Protein AF-A0A1Y5EXZ7-F1 (afdb_monomer_lite)

Foldseek 3Di:
DPCVVVVVVVVVVVVVVVVCVLVVLLVVLVDQLVVVLVVVVVVVVVVCVVVCVVVVVPVVVVVCVVPPVNVVVVVVVSVVVSVVSSVVSVCSSVPVVPD

Structure (mmCIF, N/CA/C/O backbone):
data_AF-A0A1Y5EXZ7-F1
#
_entry.id   AF-A0A1Y5EXZ7-F1
#
loop_
_atom_site.group_PDB
_atom_site.id
_atom_site.type_symbol
_atom_site.label_atom_id
_atom_site.label_alt_id
_atom_site.label_comp_id
_atom_site.label_asym_id
_atom_site.label_entity_id
_atom_site.label_seq_id
_atom_site.pdbx_PDB_ins_code
_atom_site.Cartn_x
_atom_site.Cartn_y
_atom_site.Cartn_z
_atom_site.occupancy
_atom_site.B_iso_or_equiv
_atom_site.auth_seq_id
_atom_site.auth_comp_id
_atom_site.auth_asym_id
_atom_site.auth_atom_id
_atom_site.pdbx_PDB_model_num
ATOM 1 N N . MET A 1 1 ? 1.804 -27.293 18.783 1.00 46.00 1 MET A N 1
ATOM 2 C CA . MET A 1 1 ? 3.022 -27.191 17.944 1.00 46.00 1 MET A CA 1
ATOM 3 C C . MET A 1 1 ? 2.739 -27.617 16.487 1.00 46.00 1 MET A C 1
ATOM 5 O O . MET A 1 1 ? 3.349 -28.559 16.010 1.00 46.00 1 MET A O 1
ATOM 9 N N . GLN A 1 2 ? 1.815 -26.964 15.756 1.00 52.41 2 GLN A N 1
ATOM 10 C CA . GLN A 1 2 ? 1.454 -27.360 14.367 1.00 52.41 2 GLN A CA 1
ATOM 11 C C . GLN A 1 2 ? 1.311 -26.181 13.375 1.00 52.41 2 GLN A C 1
ATOM 13 O O . GLN A 1 2 ? 0.652 -26.295 12.344 1.00 52.41 2 GLN A O 1
ATOM 18 N N . THR A 1 3 ? 1.941 -25.036 13.648 1.00 58.62 3 THR A N 1
ATOM 19 C CA . THR A 1 3 ? 1.821 -23.839 12.785 1.00 58.62 3 THR A CA 1
ATOM 20 C C . THR A 1 3 ? 2.984 -23.688 11.792 1.00 58.62 3 THR A C 1
ATOM 22 O O . THR A 1 3 ? 2.865 -22.944 10.822 1.00 58.62 3 THR A O 1
ATOM 25 N N . HIS A 1 4 ? 4.090 -24.423 11.966 1.00 61.62 4 HIS A N 1
ATOM 26 C CA . HIS A 1 4 ? 5.306 -24.233 11.159 1.00 61.62 4 HIS A CA 1
ATOM 27 C C . HIS A 1 4 ? 5.126 -24.601 9.680 1.00 61.62 4 HIS A C 1
ATOM 29 O O . HIS A 1 4 ? 5.501 -23.819 8.813 1.00 61.62 4 HIS A O 1
ATOM 35 N N . THR A 1 5 ? 4.489 -25.735 9.371 1.00 70.44 5 THR A N 1
ATOM 36 C CA . THR A 1 5 ? 4.317 -26.188 7.978 1.00 70.44 5 THR A CA 1
ATOM 37 C C . THR A 1 5 ? 3.351 -25.298 7.195 1.00 70.44 5 THR A C 1
ATOM 39 O O . THR A 1 5 ? 3.583 -25.010 6.025 1.00 70.44 5 THR A O 1
ATOM 42 N N . LYS A 1 6 ? 2.292 -24.796 7.848 1.00 78.19 6 LYS A N 1
ATOM 43 C CA . LYS A 1 6 ? 1.358 -23.834 7.239 1.00 78.19 6 LYS A CA 1
ATOM 44 C C . LYS A 1 6 ? 2.031 -22.482 6.992 1.00 78.19 6 LYS A C 1
ATOM 46 O O . LYS A 1 6 ? 1.848 -21.908 5.926 1.00 78.19 6 LYS A O 1
ATOM 51 N N . GLY A 1 7 ? 2.846 -22.010 7.940 1.00 82.94 7 GLY A N 1
ATOM 52 C CA . GLY A 1 7 ? 3.650 -20.797 7.766 1.00 82.94 7 GLY A CA 1
ATOM 53 C C . GLY A 1 7 ? 4.647 -20.915 6.611 1.00 82.94 7 GLY A C 1
ATOM 54 O O . GLY A 1 7 ? 4.762 -19.990 5.812 1.00 82.94 7 GLY A O 1
ATOM 55 N N . LEU A 1 8 ? 5.299 -22.075 6.470 1.00 87.88 8 LEU A N 1
ATOM 56 C CA . LEU A 1 8 ? 6.224 -22.350 5.369 1.00 87.88 8 LEU A CA 1
ATOM 57 C C . LEU A 1 8 ? 5.519 -22.346 4.004 1.00 87.88 8 LEU A C 1
ATOM 59 O O . LEU A 1 8 ? 6.006 -21.715 3.071 1.00 87.88 8 LEU A O 1
ATOM 63 N N . LEU A 1 9 ? 4.356 -22.996 3.891 1.00 89.06 9 LEU A N 1
ATOM 64 C CA . LEU A 1 9 ? 3.566 -22.996 2.653 1.00 89.06 9 LEU A CA 1
ATOM 65 C C . LEU A 1 9 ? 3.101 -21.586 2.264 1.00 89.06 9 LEU A C 1
ATOM 67 O O . LEU A 1 9 ? 3.209 -21.202 1.100 1.00 89.06 9 LEU A O 1
ATOM 71 N N . LEU A 1 10 ? 2.637 -20.793 3.236 1.00 88.50 10 LEU A N 1
ATOM 72 C CA . LEU A 1 10 ? 2.262 -19.397 3.007 1.00 88.50 10 LEU A CA 1
ATOM 73 C C . LEU A 1 10 ? 3.460 -18.566 2.537 1.00 88.50 10 LEU A C 1
ATOM 75 O O . LEU A 1 10 ? 3.333 -17.837 1.558 1.00 88.50 10 LEU A O 1
ATOM 79 N N . ALA A 1 11 ? 4.627 -18.722 3.165 1.00 86.94 11 ALA A N 1
ATOM 80 C CA . ALA A 1 11 ? 5.844 -18.033 2.748 1.00 86.94 11 ALA A CA 1
ATOM 81 C C . ALA A 1 11 ? 6.233 -18.394 1.307 1.00 86.94 11 ALA A C 1
ATOM 83 O O . ALA A 1 11 ? 6.405 -17.495 0.489 1.00 86.94 11 ALA A O 1
ATOM 84 N N . ILE A 1 12 ? 6.300 -19.689 0.971 1.00 91.69 12 ILE A N 1
ATOM 85 C CA . ILE A 1 12 ? 6.631 -20.147 -0.387 1.00 91.69 12 ILE A CA 1
ATOM 86 C C . ILE A 1 12 ? 5.651 -19.551 -1.397 1.00 91.69 12 ILE A C 1
ATOM 88 O O . ILE A 1 12 ? 6.082 -18.917 -2.351 1.00 91.69 12 ILE A O 1
ATOM 92 N N . SER A 1 13 ? 4.341 -19.673 -1.159 1.00 90.31 13 SER A N 1
ATOM 93 C CA . SER A 1 13 ? 3.334 -19.120 -2.072 1.00 90.31 13 SER A CA 1
ATOM 94 C C . SER A 1 13 ? 3.454 -17.601 -2.240 1.00 90.31 13 SER A C 1
ATOM 96 O O . SER A 1 13 ? 3.404 -17.109 -3.366 1.00 90.31 13 SER A O 1
ATOM 98 N N . ALA A 1 14 ? 3.692 -16.855 -1.157 1.00 88.56 14 ALA A N 1
ATOM 99 C CA . ALA A 1 14 ? 3.891 -15.412 -1.210 1.00 88.56 14 ALA A CA 1
ATOM 100 C C . ALA A 1 14 ? 5.137 -15.035 -2.025 1.00 88.56 14 ALA A C 1
ATOM 102 O O . ALA A 1 14 ? 5.048 -14.157 -2.883 1.00 88.56 14 ALA A O 1
ATOM 103 N N . TYR A 1 15 ? 6.268 -15.716 -1.807 1.00 87.94 15 TYR A N 1
ATOM 104 C CA . TYR A 1 15 ? 7.501 -15.488 -2.565 1.00 87.94 15 TYR A CA 1
ATOM 105 C C . TYR A 1 15 ? 7.366 -15.893 -4.032 1.00 87.94 15 TYR A C 1
ATOM 107 O O . TYR A 1 15 ? 7.879 -15.191 -4.896 1.00 87.94 15 TYR A O 1
ATOM 115 N N . THR A 1 16 ? 6.643 -16.972 -4.336 1.00 91.25 16 THR A N 1
ATOM 116 C CA . THR A 1 16 ? 6.342 -17.372 -5.714 1.00 91.25 16 THR A CA 1
ATOM 117 C C . THR A 1 16 ? 5.511 -16.303 -6.417 1.00 91.25 16 THR A C 1
ATOM 119 O O . THR A 1 16 ? 5.899 -15.848 -7.489 1.00 91.25 16 THR A O 1
ATOM 122 N N . ILE A 1 17 ? 4.414 -15.844 -5.803 1.00 88.06 17 ILE A N 1
ATOM 123 C CA . ILE A 1 17 ? 3.570 -14.777 -6.360 1.00 88.06 17 ILE A CA 1
ATOM 124 C C . ILE A 1 17 ? 4.411 -13.518 -6.597 1.00 88.06 17 ILE A C 1
ATOM 126 O O . ILE A 1 17 ? 4.398 -12.978 -7.699 1.00 88.06 17 ILE A O 1
ATOM 130 N N . TRP A 1 18 ? 5.194 -13.087 -5.605 1.00 86.62 18 TRP A N 1
ATOM 131 C CA . TRP A 1 18 ? 6.077 -11.928 -5.745 1.00 86.62 18 TRP A CA 1
ATOM 132 C C . TRP A 1 18 ? 7.174 -12.114 -6.801 1.00 86.62 18 TRP A C 1
ATOM 134 O O . TRP A 1 18 ? 7.525 -11.153 -7.477 1.00 86.62 18 TRP A O 1
ATOM 144 N N . GLY A 1 19 ? 7.687 -13.329 -6.994 1.00 83.69 19 GLY A N 1
ATOM 145 C CA . GLY A 1 19 ? 8.670 -13.644 -8.031 1.00 83.69 19 GLY A CA 1
ATOM 146 C C . GLY A 1 19 ? 8.121 -13.539 -9.457 1.00 83.69 19 GLY A C 1
ATOM 147 O O . GLY A 1 19 ? 8.881 -13.251 -10.376 1.00 83.69 19 GLY A O 1
ATOM 148 N N . PHE A 1 20 ? 6.808 -13.703 -9.652 1.00 84.94 20 PHE A N 1
ATOM 149 C CA . PHE A 1 20 ? 6.148 -13.531 -10.954 1.00 84.94 20 PHE A CA 1
ATOM 150 C C . PHE A 1 20 ? 5.775 -12.076 -11.279 1.00 84.94 20 PHE A C 1
ATOM 152 O O . PHE A 1 20 ? 5.540 -11.747 -12.442 1.00 84.94 20 PHE A O 1
ATOM 159 N N . PHE A 1 21 ? 5.744 -11.181 -10.289 1.00 80.31 21 PHE A N 1
ATOM 160 C CA . PHE A 1 21 ? 5.416 -9.765 -10.501 1.00 80.31 21 PHE A CA 1
ATOM 161 C C . PHE A 1 21 ? 6.322 -9.032 -11.509 1.00 80.31 21 PHE A C 1
ATOM 163 O O . PHE A 1 21 ? 5.771 -8.309 -12.338 1.00 80.31 21 PHE A O 1
ATOM 170 N N . PRO A 1 22 ? 7.664 -9.193 -11.507 1.00 77.00 22 PRO A N 1
ATOM 171 C CA . PRO A 1 22 ? 8.513 -8.558 -12.512 1.00 77.00 22 PRO A CA 1
ATOM 172 C C . PRO A 1 22 ? 8.145 -9.002 -13.932 1.00 77.00 22 PRO A C 1
ATOM 174 O O . PRO A 1 22 ? 8.107 -8.177 -14.838 1.00 77.00 22 PRO A O 1
ATOM 177 N N . LEU A 1 23 ? 7.810 -10.283 -14.120 1.00 79.81 23 LEU A N 1
ATOM 178 C CA . LEU A 1 23 ? 7.392 -10.821 -15.417 1.00 79.81 23 LEU A CA 1
ATOM 179 C C . LEU A 1 23 ? 6.069 -10.189 -15.877 1.00 79.81 23 LEU A C 1
ATOM 181 O O . LEU A 1 23 ? 5.938 -9.790 -17.031 1.00 79.81 23 LEU A O 1
ATOM 185 N N . TYR A 1 24 ? 5.118 -10.022 -14.954 1.00 80.50 24 TYR A N 1
ATOM 186 C CA . TYR A 1 24 ? 3.875 -9.296 -15.215 1.00 80.50 24 TYR A CA 1
ATOM 187 C C . TYR A 1 24 ? 4.131 -7.833 -15.610 1.00 80.50 24 TYR A C 1
ATOM 189 O O . TYR A 1 24 ? 3.575 -7.362 -16.594 1.00 80.50 24 TYR A O 1
ATOM 197 N N . PHE A 1 25 ? 4.998 -7.104 -14.899 1.00 74.81 25 PHE A N 1
ATOM 198 C CA . PHE A 1 25 ? 5.292 -5.710 -15.259 1.00 74.81 25 PHE A CA 1
ATOM 199 C C . PHE A 1 25 ? 6.102 -5.567 -16.544 1.00 74.81 25 PHE A C 1
ATOM 201 O O . PHE A 1 25 ? 5.917 -4.580 -17.248 1.00 74.81 25 PHE A O 1
ATOM 208 N N . ASN A 1 26 ? 6.939 -6.548 -16.887 1.00 72.56 26 ASN A N 1
ATOM 209 C CA . ASN A 1 26 ? 7.604 -6.590 -18.186 1.00 72.56 26 ASN A CA 1
ATOM 210 C C . ASN A 1 26 ? 6.581 -6.728 -19.331 1.00 72.56 26 ASN A C 1
ATOM 212 O O . ASN A 1 26 ? 6.701 -6.048 -20.343 1.00 72.56 26 ASN A O 1
ATOM 216 N N . LEU A 1 27 ? 5.508 -7.505 -19.140 1.00 77.12 27 LEU A N 1
ATOM 217 C CA . LEU A 1 27 ? 4.390 -7.567 -20.095 1.00 77.12 27 LEU A CA 1
ATOM 218 C C . LEU A 1 27 ? 3.600 -6.247 -20.176 1.00 77.12 27 LEU A C 1
ATOM 220 O O . LEU A 1 27 ? 3.017 -5.941 -21.213 1.00 77.12 27 LEU A O 1
ATOM 224 N N . LEU A 1 28 ? 3.586 -5.454 -19.100 1.00 73.12 28 LEU A N 1
ATOM 225 C CA . LEU A 1 28 ? 2.918 -4.150 -19.024 1.00 73.12 28 LEU A CA 1
ATOM 226 C C . LEU A 1 28 ? 3.842 -2.966 -19.360 1.00 73.12 28 LEU A C 1
ATOM 228 O O . LEU A 1 28 ? 3.482 -1.830 -19.063 1.00 73.12 28 LEU A O 1
ATOM 232 N N . VAL A 1 29 ? 5.000 -3.184 -19.997 1.00 69.75 29 VAL A N 1
ATOM 233 C CA . VAL A 1 29 ? 5.988 -2.113 -20.250 1.00 69.75 29 VAL A CA 1
ATOM 234 C C . VAL A 1 29 ? 5.423 -0.922 -21.036 1.00 69.75 29 VAL A C 1
ATOM 236 O O . VAL A 1 29 ? 5.931 0.190 -20.926 1.00 69.75 29 VAL A O 1
ATOM 239 N N . SER A 1 30 ? 4.363 -1.142 -21.821 1.00 70.38 30 SER A N 1
ATOM 240 C CA . SER A 1 30 ? 3.675 -0.096 -22.585 1.00 70.38 30 SER A CA 1
ATOM 241 C C . SER A 1 30 ? 2.825 0.849 -21.725 1.00 70.38 30 SER A C 1
ATOM 243 O O . SER A 1 30 ? 2.423 1.900 -22.216 1.00 70.38 30 SER A O 1
ATOM 245 N N . VAL A 1 31 ? 2.532 0.492 -20.471 1.00 78.56 31 VAL A N 1
ATOM 246 C CA . VAL A 1 31 ? 1.731 1.293 -19.532 1.00 78.56 31 VAL A CA 1
ATOM 247 C C . VAL A 1 31 ? 2.661 2.112 -18.642 1.00 78.56 31 VAL A C 1
ATOM 249 O O . VAL A 1 31 ? 3.672 1.609 -18.147 1.00 78.56 31 VAL A O 1
ATOM 252 N N . LEU A 1 32 ? 2.319 3.378 -18.389 1.00 79.44 32 LEU A N 1
ATOM 253 C CA . LEU A 1 32 ? 3.140 4.233 -17.535 1.00 79.44 32 LEU A CA 1
ATOM 254 C C . LEU A 1 32 ? 3.184 3.657 -16.104 1.00 79.44 32 LEU A C 1
ATOM 256 O O . LEU A 1 32 ? 2.130 3.386 -15.520 1.00 79.44 32 LEU A O 1
ATOM 260 N N . PRO A 1 33 ? 4.368 3.543 -15.466 1.00 77.94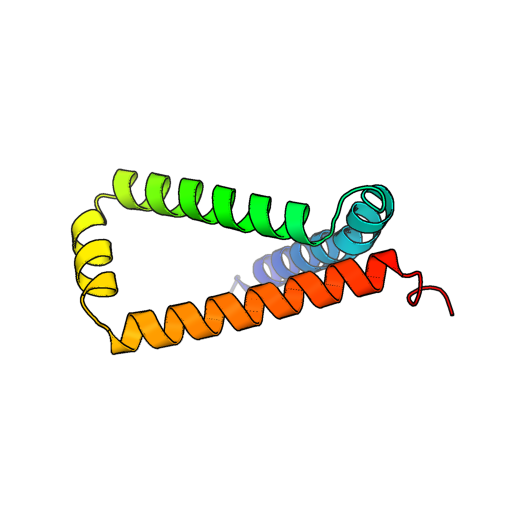 33 PRO A N 1
ATOM 261 C CA . PRO A 1 33 ? 4.486 3.051 -14.088 1.00 77.94 33 PRO A CA 1
ATOM 262 C C . PRO A 1 33 ? 3.582 3.800 -13.098 1.00 77.94 33 PRO A C 1
ATOM 264 O O . PRO A 1 33 ? 3.033 3.212 -12.165 1.00 77.94 33 PRO A O 1
ATOM 267 N N . LEU A 1 34 ? 3.383 5.100 -13.337 1.00 79.75 34 LEU A N 1
ATOM 268 C CA . LEU A 1 34 ? 2.506 5.951 -12.542 1.00 79.75 34 LEU A CA 1
ATOM 269 C C . LEU A 1 34 ? 1.034 5.520 -12.619 1.00 79.75 34 LEU A C 1
ATOM 271 O O . LEU A 1 34 ? 0.341 5.558 -11.603 1.00 79.75 34 LEU 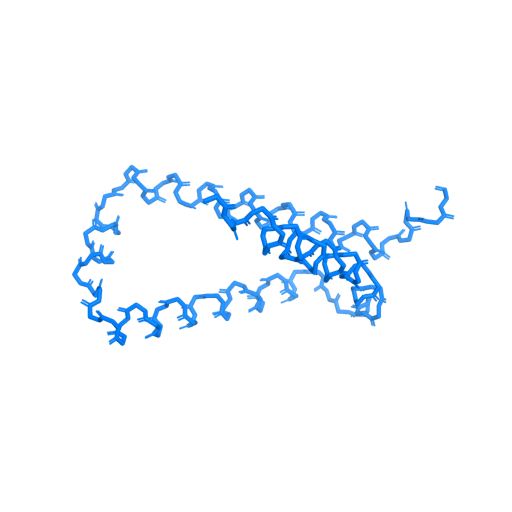A O 1
ATOM 275 N N . GLU A 1 35 ? 0.549 5.091 -13.786 1.00 84.25 35 GLU A N 1
ATOM 276 C CA . GLU A 1 35 ? -0.835 4.636 -13.964 1.00 84.25 35 GLU A CA 1
ATOM 277 C C . GLU A 1 35 ? -1.086 3.348 -13.178 1.00 84.25 35 GLU A C 1
ATOM 279 O O . GLU A 1 35 ? -2.091 3.232 -12.473 1.00 84.25 35 GLU A O 1
ATOM 284 N N . VAL A 1 36 ? -0.127 2.417 -13.209 1.00 84.50 36 VAL A N 1
ATOM 285 C CA . VAL A 1 36 ? -0.189 1.155 -12.459 1.00 84.50 36 VAL A CA 1
ATOM 286 C C . VAL A 1 36 ? -0.260 1.410 -10.951 1.00 84.50 36 VAL A C 1
ATOM 288 O O . VAL A 1 36 ? -1.106 0.838 -10.256 1.00 84.50 36 VAL A O 1
ATOM 291 N N . VAL A 1 37 ? 0.608 2.283 -10.428 1.00 85.62 37 VAL A N 1
ATOM 292 C CA . VAL A 1 37 ? 0.600 2.649 -9.003 1.00 85.62 37 VAL A CA 1
ATOM 293 C C . VAL A 1 37 ? -0.690 3.391 -8.641 1.00 85.62 37 VAL A C 1
ATOM 295 O O . VAL A 1 37 ? -1.298 3.082 -7.618 1.00 85.62 37 VAL A O 1
ATOM 298 N N . SER A 1 38 ? -1.167 4.302 -9.492 1.00 87.94 38 SER A N 1
ATOM 299 C CA . SER A 1 38 ? -2.407 5.053 -9.251 1.00 87.94 38 SER A CA 1
ATOM 300 C C . SER A 1 38 ? -3.621 4.129 -9.145 1.00 87.94 38 SER A C 1
ATOM 302 O O . SER A 1 38 ? -4.391 4.232 -8.190 1.00 87.94 38 SER A O 1
ATOM 304 N N . 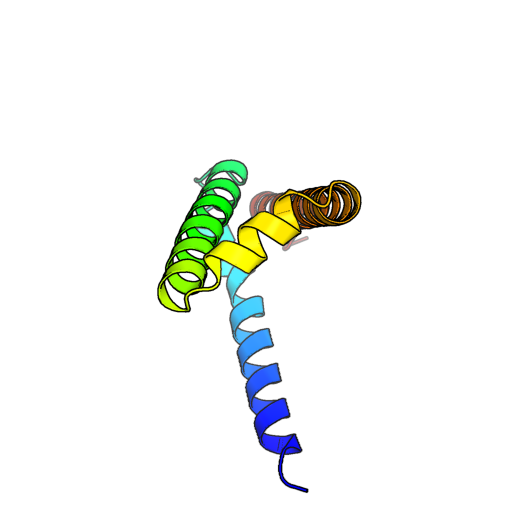GLN A 1 39 ? -3.760 3.165 -10.060 1.00 88.06 39 GLN A N 1
ATOM 305 C CA . GLN A 1 39 ? -4.832 2.168 -9.996 1.00 88.06 39 GLN A CA 1
ATOM 306 C C . GLN A 1 39 ? -4.746 1.319 -8.722 1.00 88.06 39 GLN A C 1
ATOM 308 O O . GLN A 1 39 ? -5.769 1.084 -8.078 1.00 88.06 39 GLN A O 1
ATOM 313 N N . ARG A 1 40 ? -3.538 0.904 -8.307 1.00 86.56 40 ARG A N 1
ATOM 314 C CA . ARG A 1 40 ? -3.336 0.184 -7.036 1.00 86.56 40 ARG A CA 1
ATOM 315 C C . ARG A 1 40 ? -3.801 0.996 -5.837 1.00 86.56 40 ARG A C 1
ATOM 317 O O . ARG A 1 40 ? -4.462 0.439 -4.962 1.00 86.56 40 ARG A O 1
ATOM 324 N N . VAL A 1 41 ? -3.475 2.287 -5.788 1.00 88.69 41 VAL A N 1
ATOM 325 C CA . VAL A 1 41 ? -3.890 3.179 -4.697 1.00 88.69 41 VAL A CA 1
ATOM 326 C C . VAL A 1 41 ? -5.411 3.334 -4.679 1.00 88.69 41 VAL A C 1
ATOM 328 O O . VAL A 1 41 ? -6.016 3.170 -3.620 1.00 88.69 41 VAL A O 1
ATOM 331 N N . ILE A 1 42 ? -6.041 3.565 -5.836 1.00 92.69 42 ILE A N 1
ATOM 332 C CA . ILE A 1 42 ? -7.501 3.710 -5.948 1.00 92.69 42 ILE A CA 1
ATOM 333 C C . ILE A 1 42 ? -8.208 2.434 -5.483 1.00 92.69 42 ILE A C 1
ATOM 335 O O . ILE A 1 42 ? -9.077 2.499 -4.615 1.00 92.69 42 ILE A O 1
ATOM 339 N N . TRP A 1 43 ? -7.811 1.264 -5.990 1.00 92.56 43 TRP A N 1
ATOM 340 C CA . TRP A 1 43 ? -8.424 -0.005 -5.587 1.00 92.56 43 TRP A CA 1
ATOM 341 C C . TRP A 1 43 ? -8.163 -0.349 -4.122 1.00 92.56 43 TRP A C 1
ATOM 343 O O . TRP A 1 43 ? -9.069 -0.827 -3.442 1.00 92.56 43 TRP A O 1
ATOM 353 N N . SER A 1 44 ? -6.969 -0.056 -3.599 1.00 89.00 44 SER A N 1
ATOM 354 C CA . SER A 1 44 ? -6.676 -0.242 -2.172 1.00 89.00 44 SER A CA 1
ATOM 355 C C . SER A 1 44 ? -7.578 0.632 -1.305 1.00 89.00 44 SER A C 1
ATOM 357 O O . SER A 1 44 ? -8.101 0.153 -0.299 1.00 89.00 44 SER A O 1
ATOM 359 N N . LEU A 1 45 ? -7.813 1.885 -1.707 1.00 90.12 45 LEU A N 1
ATOM 360 C CA . LEU A 1 45 ? -8.724 2.794 -1.019 1.00 90.12 45 LEU A CA 1
ATOM 361 C C . LEU A 1 45 ? -10.166 2.272 -1.064 1.00 90.12 45 LEU A C 1
ATOM 363 O O . LEU A 1 45 ? -10.797 2.162 -0.016 1.00 90.12 45 LEU A O 1
ATOM 367 N N . VAL A 1 46 ? -10.666 1.905 -2.249 1.00 93.12 46 VAL A N 1
ATOM 368 C CA . VAL A 1 46 ? -12.035 1.394 -2.437 1.00 93.12 46 VAL A CA 1
ATOM 369 C C . VAL A 1 46 ? -12.265 0.130 -1.611 1.00 93.12 46 VAL A C 1
ATOM 371 O O . VAL A 1 46 ? -13.232 0.068 -0.855 1.00 93.12 46 VAL A O 1
ATOM 374 N N . CYS A 1 47 ? -11.363 -0.851 -1.688 1.00 93.31 47 CYS A N 1
ATOM 375 C CA . CYS A 1 47 ? -11.479 -2.089 -0.919 1.00 93.31 47 CYS A CA 1
ATOM 376 C C . CYS A 1 47 ? -11.379 -1.837 0.589 1.00 93.31 47 CYS A C 1
ATOM 378 O O . CYS A 1 47 ? -12.202 -2.344 1.347 1.00 93.31 47 CYS A O 1
ATOM 380 N N . THR A 1 48 ? -10.412 -1.033 1.040 1.00 88.88 48 THR A N 1
ATOM 381 C CA . THR A 1 48 ? -10.215 -0.770 2.475 1.00 88.88 48 THR A CA 1
ATOM 382 C C . THR A 1 48 ? -11.395 -0.007 3.070 1.00 88.88 48 THR A C 1
ATOM 384 O O . THR A 1 48 ? -11.879 -0.370 4.141 1.00 88.88 48 THR A O 1
ATOM 387 N N . LEU A 1 49 ? -11.894 1.023 2.378 1.00 89.94 49 LEU A N 1
ATOM 388 C CA . LEU A 1 49 ? -13.084 1.755 2.806 1.00 89.94 49 LEU A CA 1
ATOM 389 C C . LEU A 1 49 ? -14.328 0.870 2.748 1.00 89.94 49 LEU A C 1
ATOM 391 O O . LEU A 1 49 ? -15.073 0.832 3.720 1.00 89.94 49 LEU A O 1
ATOM 395 N N . GLY A 1 50 ? -14.534 0.124 1.661 1.00 93.00 50 GLY A N 1
ATOM 396 C CA . GLY A 1 50 ? -15.679 -0.774 1.510 1.00 93.00 50 GLY A CA 1
ATOM 397 C C . GLY A 1 50 ? -15.746 -1.818 2.624 1.00 93.00 50 GLY A C 1
ATOM 398 O O . GLY A 1 50 ? -16.767 -1.938 3.299 1.00 93.00 50 GLY A O 1
ATOM 399 N N . ILE A 1 51 ? -14.634 -2.508 2.887 1.00 92.62 51 ILE A N 1
ATOM 400 C CA . ILE A 1 51 ? -14.530 -3.503 3.962 1.00 92.62 51 ILE A CA 1
ATOM 401 C C . ILE A 1 51 ? -14.656 -2.834 5.337 1.00 92.62 51 ILE A C 1
ATOM 403 O O . ILE A 1 51 ? -15.390 -3.318 6.196 1.00 92.62 51 ILE A O 1
ATOM 407 N N . GLY A 1 52 ? -13.981 -1.703 5.556 1.00 89.94 52 GLY A N 1
ATOM 408 C CA . GLY A 1 52 ? -14.032 -0.975 6.825 1.00 89.94 52 GLY A CA 1
ATOM 409 C C . GLY A 1 52 ? -15.440 -0.486 7.174 1.00 89.94 52 GLY A C 1
ATOM 410 O O . GLY A 1 52 ? -15.861 -0.590 8.326 1.00 89.94 52 GLY A O 1
ATOM 411 N N . LEU A 1 53 ? -16.192 0.001 6.186 1.00 90.50 53 LEU A N 1
ATOM 412 C CA . LEU A 1 53 ? -17.587 0.402 6.352 1.00 90.50 53 LEU A CA 1
ATOM 413 C C . LEU A 1 53 ? -18.500 -0.808 6.568 1.00 90.50 53 LEU A C 1
ATOM 415 O O . LEU A 1 53 ? -19.318 -0.772 7.485 1.00 90.50 53 LEU A O 1
ATOM 419 N N . ALA A 1 54 ? -18.320 -1.891 5.803 1.00 92.44 54 ALA A N 1
ATOM 420 C CA . ALA A 1 54 ? -19.080 -3.132 5.976 1.00 92.44 54 ALA A CA 1
ATOM 421 C C . ALA A 1 54 ? -18.892 -3.746 7.375 1.00 92.44 54 ALA A C 1
ATOM 423 O O . ALA A 1 54 ? -19.831 -4.284 7.952 1.00 92.44 54 ALA A O 1
ATOM 424 N N . LEU A 1 55 ? -17.696 -3.612 7.955 1.00 92.94 55 LEU A N 1
ATOM 425 C CA . LEU A 1 55 ? -17.383 -4.044 9.319 1.00 92.94 55 LEU A CA 1
ATOM 426 C C . LEU A 1 55 ? -17.795 -3.020 10.399 1.00 92.94 55 LEU A C 1
ATOM 428 O O . LEU A 1 55 ? -17.492 -3.223 11.573 1.00 92.94 55 LEU A O 1
ATOM 432 N N . GLY A 1 56 ? -18.411 -1.887 10.046 1.00 88.44 56 GLY A N 1
ATOM 433 C CA . GLY A 1 56 ? -18.851 -0.863 11.004 1.00 88.44 56 GLY A CA 1
ATOM 434 C C . GLY A 1 56 ? -17.727 -0.018 11.624 1.00 88.44 56 GLY A C 1
ATOM 435 O O . GLY A 1 56 ? -17.920 0.630 12.650 1.00 88.44 56 GLY A O 1
ATOM 436 N N . HIS A 1 57 ? -16.536 0.019 11.021 1.00 88.69 57 HIS A N 1
ATOM 437 C CA . HIS A 1 57 ? -15.356 0.711 11.563 1.00 88.69 57 HIS A CA 1
ATOM 438 C C . HIS A 1 57 ? -15.307 2.217 11.235 1.00 88.69 57 HIS A C 1
ATOM 440 O O . HIS A 1 57 ? -14.276 2.865 11.430 1.00 88.69 57 HIS A O 1
ATOM 446 N N . ALA A 1 58 ? -16.419 2.809 10.785 1.00 84.19 58 ALA A N 1
ATOM 447 C CA . ALA A 1 58 ? -16.506 4.222 10.402 1.00 84.19 58 ALA A CA 1
ATOM 448 C C . ALA A 1 58 ? -16.065 5.181 11.528 1.00 84.19 58 ALA A C 1
ATOM 450 O O . ALA A 1 58 ? -15.365 6.163 11.275 1.00 84.19 58 ALA A O 1
ATOM 451 N N . GLY A 1 59 ? -16.410 4.868 12.784 1.00 82.19 59 GLY A N 1
ATOM 452 C CA . GLY A 1 59 ? -15.989 5.651 13.950 1.00 82.19 59 GLY A CA 1
ATOM 453 C C . GLY A 1 59 ? -14.471 5.634 14.157 1.00 82.19 59 GLY A C 1
ATOM 454 O O . GLY A 1 59 ? -13.862 6.689 14.314 1.00 82.19 59 GLY A O 1
ATOM 455 N N . ARG A 1 60 ? -13.842 4.453 14.061 1.00 82.50 60 ARG A N 1
ATOM 456 C CA . ARG A 1 60 ? -12.378 4.296 14.148 1.00 82.50 60 ARG A CA 1
ATOM 457 C C . ARG A 1 60 ? -11.656 5.023 13.021 1.00 82.50 60 ARG A C 1
ATOM 459 O O . ARG A 1 60 ? -10.638 5.654 13.284 1.00 82.50 60 ARG A O 1
ATOM 466 N N . LEU A 1 61 ? -12.190 4.970 11.800 1.00 84.06 61 LEU A N 1
ATOM 467 C CA . LEU A 1 61 ? -11.634 5.702 10.664 1.00 84.06 61 LEU A CA 1
ATOM 468 C C . LEU A 1 61 ? -11.642 7.213 10.933 1.00 84.06 61 LEU A C 1
ATOM 470 O O . LEU A 1 61 ? -10.626 7.877 10.750 1.00 84.06 61 LEU A O 1
ATOM 474 N N . LYS A 1 62 ? -12.755 7.748 11.449 1.00 84.75 62 LYS A N 1
ATOM 475 C CA . LYS A 1 62 ? -12.866 9.167 11.808 1.00 84.75 62 LYS A CA 1
ATOM 476 C C . LYS A 1 62 ? -11.885 9.555 12.920 1.00 84.75 62 LYS A C 1
ATOM 478 O O . LYS A 1 62 ? -11.193 10.559 12.789 1.00 84.75 62 LYS A O 1
ATOM 483 N N . THR A 1 63 ? -11.766 8.745 13.974 1.00 86.00 63 THR A N 1
ATOM 484 C CA . THR A 1 63 ? -10.803 8.981 15.064 1.00 86.00 63 THR A C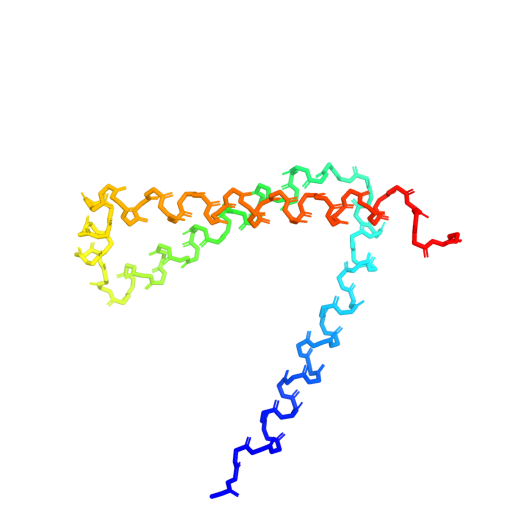A 1
ATOM 485 C C . THR A 1 63 ? -9.355 8.937 14.573 1.00 86.00 63 THR A C 1
ATOM 487 O O . THR A 1 63 ? -8.557 9.789 14.960 1.00 86.00 63 THR A O 1
ATOM 490 N N . ALA A 1 64 ? -9.017 7.982 13.702 1.00 84.19 64 ALA A N 1
ATOM 491 C CA . ALA A 1 64 ? -7.684 7.871 13.119 1.00 84.19 64 ALA A CA 1
ATOM 492 C C . ALA A 1 64 ? -7.340 9.106 12.275 1.00 84.19 64 ALA A C 1
ATOM 494 O O . ALA A 1 64 ? -6.269 9.678 12.449 1.00 84.19 64 ALA A O 1
ATOM 495 N N . LEU A 1 65 ? -8.278 9.568 11.439 1.00 84.75 65 LEU A N 1
ATOM 496 C CA . LEU A 1 65 ? -8.101 10.758 10.603 1.00 84.75 65 LEU A CA 1
ATOM 497 C C . LEU A 1 65 ? -8.008 12.057 11.419 1.00 84.75 65 LEU A C 1
ATOM 499 O O . LEU A 1 65 ? -7.261 12.959 11.043 1.00 84.75 65 LEU A O 1
ATOM 503 N N . SER A 1 66 ? -8.715 12.158 12.549 1.00 89.25 66 SER A N 1
ATOM 504 C CA . SER A 1 66 ? -8.608 13.310 13.456 1.00 89.25 66 SER A CA 1
ATOM 505 C C . SER A 1 66 ? -7.255 13.398 14.173 1.00 89.25 66 SER A C 1
ATOM 507 O O . SER A 1 66 ? -6.862 14.489 14.593 1.00 89.25 66 SER A O 1
ATOM 509 N N . ASN A 1 67 ? -6.515 12.293 14.301 1.00 92.00 67 ASN A N 1
ATOM 510 C CA . ASN A 1 67 ? -5.180 12.302 14.890 1.00 92.00 67 ASN A CA 1
ATOM 511 C C . ASN A 1 67 ? -4.131 12.718 13.847 1.00 92.00 67 ASN A C 1
ATOM 513 O O . ASN A 1 67 ? -3.594 11.893 13.111 1.00 92.00 67 ASN A O 1
ATOM 517 N N . LYS A 1 68 ? -3.796 14.013 13.819 1.00 87.50 68 LYS A N 1
ATOM 518 C CA . LYS A 1 68 ? -2.835 14.588 12.861 1.00 87.50 68 LYS A CA 1
ATOM 519 C C . LYS A 1 68 ? -1.455 13.922 12.894 1.00 87.50 68 LYS A C 1
ATOM 521 O O . LYS A 1 68 ? -0.830 13.800 11.846 1.00 87.50 68 LYS A O 1
ATOM 526 N N . HIS A 1 69 ? -0.989 13.481 14.064 1.00 90.75 69 HIS A N 1
ATOM 527 C CA . HIS A 1 69 ? 0.307 12.810 14.192 1.00 90.75 69 HIS A CA 1
ATOM 528 C C . HIS A 1 69 ? 0.278 11.427 13.530 1.00 90.75 69 HIS A C 1
ATOM 530 O O . HIS A 1 69 ? 1.142 11.115 12.714 1.00 90.75 69 HIS A O 1
ATOM 536 N N . LEU A 1 70 ? -0.755 10.626 13.817 1.00 90.00 70 LEU A N 1
ATOM 537 C CA . LEU A 1 70 ? -0.949 9.320 13.181 1.00 90.00 70 LEU A CA 1
ATOM 538 C C . LEU A 1 70 ? -1.126 9.461 11.664 1.00 90.00 70 LEU A C 1
ATOM 540 O O . LEU A 1 70 ? -0.456 8.770 10.902 1.00 90.00 70 LEU A O 1
ATOM 544 N N . THR A 1 71 ? -1.979 10.388 11.223 1.00 89.38 71 THR A N 1
ATOM 545 C CA . THR A 1 71 ? -2.207 10.661 9.798 1.00 89.38 71 THR A CA 1
ATOM 546 C C . THR A 1 71 ? -0.924 11.111 9.098 1.00 89.38 71 THR A C 1
ATOM 548 O O . THR A 1 71 ? -0.667 10.676 7.980 1.00 89.38 71 THR A O 1
ATOM 551 N N . GLY A 1 72 ? -0.079 11.913 9.756 1.00 91.81 72 GLY A N 1
ATOM 552 C CA . GLY A 1 72 ? 1.229 12.308 9.228 1.00 91.81 72 GLY A CA 1
ATOM 553 C C . GLY A 1 72 ? 2.156 11.114 8.978 1.00 91.81 72 GLY A C 1
ATOM 554 O O . GLY A 1 72 ? 2.709 10.983 7.887 1.00 91.81 72 GLY A O 1
ATOM 555 N N . TRP A 1 73 ? 2.267 10.194 9.941 1.00 93.44 73 TRP A N 1
ATOM 556 C CA . TRP A 1 73 ? 3.057 8.966 9.778 1.00 93.44 73 TRP A CA 1
ATOM 557 C C . TRP A 1 73 ? 2.488 8.020 8.718 1.00 93.44 73 TRP A C 1
ATOM 559 O O . TRP A 1 73 ? 3.250 7.414 7.961 1.00 93.44 73 TRP A O 1
ATOM 569 N N . LEU A 1 74 ? 1.160 7.911 8.629 1.00 90.44 74 LEU A N 1
ATOM 570 C CA . LEU A 1 74 ? 0.491 7.123 7.593 1.00 90.44 74 LEU A CA 1
ATOM 571 C C . LEU A 1 74 ? 0.741 7.704 6.198 1.00 90.44 74 LEU A C 1
ATOM 573 O O . LEU A 1 74 ? 1.048 6.949 5.280 1.00 90.44 74 LEU A O 1
ATOM 577 N N . LEU A 1 75 ? 0.676 9.031 6.046 1.00 91.06 75 LEU A N 1
ATOM 578 C CA . LEU A 1 75 ? 1.000 9.717 4.794 1.00 91.06 75 LEU A CA 1
ATOM 579 C C . LEU A 1 75 ? 2.458 9.491 4.396 1.00 91.06 75 LEU A C 1
ATOM 581 O O . LEU A 1 75 ? 2.722 9.111 3.259 1.00 91.06 75 LEU A O 1
ATOM 585 N N . LEU A 1 76 ? 3.398 9.660 5.329 1.00 94.50 76 LEU A N 1
ATOM 586 C CA . LEU A 1 76 ? 4.815 9.419 5.063 1.00 94.50 76 LEU A CA 1
ATOM 587 C C . LEU A 1 76 ? 5.069 7.969 4.631 1.00 94.50 76 LEU A C 1
ATOM 589 O O . LEU A 1 76 ? 5.754 7.729 3.639 1.00 94.50 76 LEU A O 1
ATOM 593 N N . SER A 1 77 ? 4.467 7.006 5.332 1.00 92.19 77 SER A N 1
ATOM 594 C CA . SER A 1 77 ? 4.566 5.583 4.991 1.00 92.19 77 SER A CA 1
ATOM 595 C C . SER A 1 77 ? 3.981 5.300 3.606 1.00 92.19 77 SER A C 1
ATOM 597 O O . SER A 1 77 ? 4.602 4.605 2.806 1.00 92.19 77 SER A O 1
ATOM 599 N N . ALA A 1 78 ? 2.821 5.879 3.284 1.00 89.38 78 ALA A N 1
ATOM 600 C CA . ALA A 1 78 ? 2.192 5.735 1.975 1.00 89.38 78 ALA A CA 1
ATOM 601 C C . ALA A 1 78 ? 3.058 6.322 0.850 1.00 89.38 78 ALA A C 1
ATOM 603 O O . ALA A 1 78 ? 3.182 5.700 -0.206 1.00 89.38 78 ALA A O 1
ATOM 604 N N . ILE A 1 79 ? 3.697 7.475 1.077 1.00 92.06 79 ILE A N 1
ATOM 605 C CA . ILE A 1 79 ? 4.634 8.087 0.125 1.00 92.06 79 ILE A CA 1
ATOM 606 C C . ILE A 1 79 ? 5.847 7.177 -0.085 1.00 92.06 79 ILE A C 1
ATOM 608 O O . ILE A 1 79 ? 6.171 6.865 -1.228 1.00 92.06 79 ILE A O 1
ATOM 612 N N . LEU A 1 80 ? 6.482 6.695 0.989 1.00 92.81 80 LEU A N 1
ATOM 613 C CA . LEU A 1 80 ? 7.635 5.791 0.898 1.00 92.81 80 LEU A CA 1
ATOM 614 C C . LEU A 1 80 ? 7.299 4.506 0.132 1.00 92.81 80 LEU A C 1
ATOM 616 O O . LEU A 1 80 ? 8.054 4.103 -0.750 1.00 92.81 80 LEU A O 1
ATOM 620 N N . ILE A 1 81 ? 6.153 3.888 0.431 1.00 89.94 81 ILE 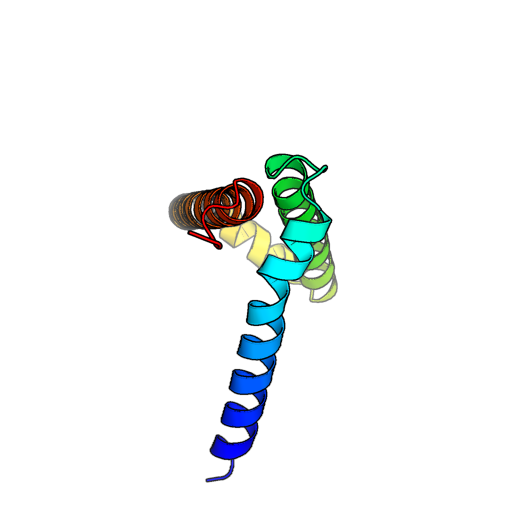A N 1
ATOM 621 C CA . ILE A 1 81 ? 5.680 2.685 -0.267 1.00 89.94 81 ILE A CA 1
ATOM 622 C C . ILE A 1 81 ? 5.408 2.992 -1.745 1.00 89.94 81 ILE A C 1
ATOM 624 O O . ILE A 1 81 ? 5.783 2.204 -2.611 1.00 89.94 81 ILE A O 1
ATOM 628 N N . SER A 1 82 ? 4.799 4.140 -2.053 1.00 88.25 82 SER A N 1
ATOM 629 C CA . SER A 1 82 ? 4.509 4.545 -3.436 1.00 88.25 82 SER A CA 1
ATOM 630 C C . SER A 1 82 ? 5.788 4.766 -4.241 1.00 88.25 82 SER A C 1
ATOM 632 O O . SER A 1 82 ? 5.895 4.278 -5.363 1.00 88.25 82 SER A O 1
ATOM 634 N N . ILE A 1 83 ? 6.783 5.443 -3.656 1.00 89.25 83 ILE A N 1
ATOM 635 C CA . ILE A 1 83 ? 8.102 5.637 -4.271 1.00 89.25 83 ILE A CA 1
ATOM 636 C C . ILE A 1 83 ? 8.786 4.286 -4.485 1.00 89.25 83 ILE A C 1
ATOM 638 O O . ILE A 1 83 ? 9.293 4.030 -5.572 1.00 89.25 83 ILE A O 1
ATOM 642 N N . ASN A 1 84 ? 8.766 3.402 -3.484 1.00 92.00 84 ASN A N 1
ATOM 643 C CA . ASN A 1 84 ? 9.348 2.067 -3.595 1.00 92.00 84 ASN A CA 1
ATOM 644 C C . ASN A 1 84 ? 8.752 1.275 -4.772 1.00 92.00 84 ASN A C 1
ATOM 646 O O . ASN A 1 84 ? 9.499 0.743 -5.593 1.00 92.00 84 ASN A O 1
ATOM 650 N N . TRP A 1 85 ? 7.424 1.260 -4.899 1.00 86.75 85 TRP A N 1
ATOM 651 C CA . TRP A 1 85 ? 6.741 0.604 -6.014 1.00 86.75 85 TRP A CA 1
ATOM 652 C C . TRP A 1 85 ? 7.047 1.248 -7.364 1.00 86.75 85 TRP A C 1
ATOM 654 O O . TRP A 1 85 ? 7.264 0.536 -8.343 1.00 86.75 85 TRP A O 1
ATOM 664 N N . LEU A 1 86 ? 7.084 2.579 -7.423 1.00 85.38 86 LEU A N 1
ATOM 665 C CA . LEU A 1 86 ? 7.384 3.304 -8.653 1.00 85.38 86 LEU A CA 1
ATOM 666 C C . LEU A 1 86 ? 8.801 2.990 -9.147 1.00 85.38 86 LEU A C 1
ATOM 668 O O . LEU A 1 86 ? 8.978 2.675 -10.321 1.00 85.38 86 LEU A O 1
ATOM 672 N N . VAL A 1 87 ? 9.790 3.019 -8.246 1.00 84.88 87 VAL A N 1
ATOM 673 C CA . VAL A 1 87 ? 11.186 2.675 -8.552 1.00 84.88 87 VAL A CA 1
ATOM 674 C C . VAL A 1 87 ? 11.298 1.225 -9.015 1.00 84.88 87 VAL A C 1
ATOM 676 O O . VAL A 1 87 ? 11.985 0.957 -9.995 1.00 84.88 87 VAL A O 1
ATOM 679 N N . TYR A 1 88 ? 10.594 0.298 -8.361 1.00 82.44 88 TYR A N 1
ATOM 680 C CA . TYR A 1 88 ? 10.580 -1.112 -8.745 1.00 82.44 88 TYR A CA 1
ATOM 681 C C . TYR A 1 88 ? 10.023 -1.329 -10.162 1.00 82.44 88 TYR A C 1
ATOM 683 O O . TYR A 1 88 ? 10.685 -1.951 -10.990 1.00 82.44 88 TYR A O 1
ATOM 691 N N . ILE A 1 89 ? 8.844 -0.778 -10.474 1.00 78.44 89 ILE A N 1
ATOM 692 C CA . ILE A 1 89 ? 8.226 -0.924 -11.805 1.00 78.44 89 ILE A CA 1
ATOM 693 C C . ILE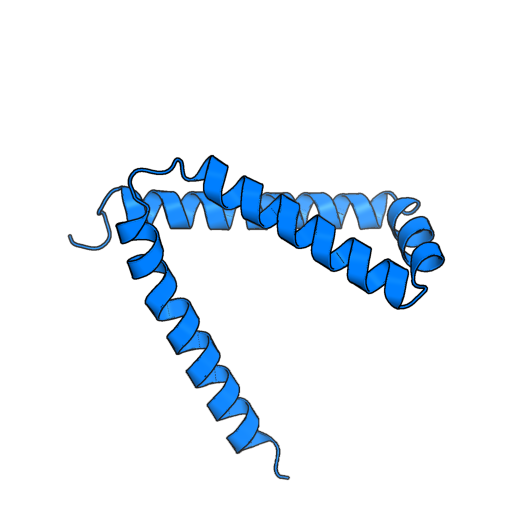 A 1 89 ? 9.090 -0.241 -12.874 1.00 78.44 89 ILE A C 1
ATOM 695 O O . ILE A 1 89 ? 9.296 -0.798 -13.950 1.00 78.44 89 ILE A O 1
ATOM 699 N N . TRP A 1 90 ? 9.642 0.938 -12.571 1.00 79.25 90 TRP A N 1
ATOM 700 C CA . TRP A 1 90 ? 10.563 1.636 -13.468 1.00 79.25 90 TRP A CA 1
ATOM 701 C C . TRP A 1 90 ? 11.832 0.817 -13.750 1.00 79.25 90 TRP A C 1
ATOM 703 O O . TRP A 1 90 ? 12.235 0.702 -14.906 1.00 79.25 90 TRP A O 1
ATOM 713 N N . ALA A 1 91 ? 12.431 0.199 -12.726 1.00 76.81 91 ALA A N 1
ATOM 714 C CA . ALA A 1 91 ? 13.624 -0.634 -12.874 1.00 76.81 91 ALA A CA 1
ATOM 715 C C . ALA A 1 91 ? 13.363 -1.885 -13.730 1.00 76.81 91 ALA A C 1
ATOM 717 O O . ALA A 1 91 ? 14.202 -2.247 -14.553 1.00 76.81 91 ALA A O 1
ATOM 718 N N . VAL A 1 92 ? 12.188 -2.507 -13.580 1.00 72.25 92 VAL A N 1
ATOM 719 C CA . VAL A 1 92 ? 11.763 -3.643 -14.415 1.00 72.25 92 VAL A CA 1
ATOM 720 C C . VAL A 1 92 ? 11.552 -3.215 -15.873 1.00 72.25 92 VAL A C 1
ATOM 722 O O . VAL A 1 92 ? 11.946 -3.940 -16.785 1.00 72.25 92 VAL A O 1
ATOM 725 N N . GLY A 1 93 ? 10.967 -2.034 -16.107 1.00 68.12 93 GLY A N 1
ATOM 726 C CA . GLY A 1 93 ? 10.699 -1.530 -17.456 1.00 68.12 93 GLY A CA 1
ATOM 727 C C . GLY A 1 93 ? 11.940 -1.062 -18.222 1.00 68.12 93 GLY A C 1
ATOM 728 O O . GLY A 1 93 ? 11.997 -1.214 -19.437 1.00 68.12 93 GLY A O 1
ATOM 729 N N . GLN A 1 94 ? 12.966 -0.560 -17.532 1.00 66.06 94 GLN A N 1
ATOM 730 C CA . GLN A 1 94 ? 14.223 -0.111 -18.151 1.00 66.06 94 GLN A CA 1
ATOM 731 C C . GLN A 1 94 ? 15.207 -1.250 -18.478 1.00 66.06 94 GLN A C 1
ATOM 733 O O . GLN A 1 94 ? 16.380 -0.984 -18.722 1.00 66.06 94 GLN A O 1
ATOM 738 N N . HIS A 1 95 ? 14.765 -2.516 -18.459 1.00 58.12 95 HIS A N 1
ATOM 739 C CA . HIS A 1 95 ? 15.567 -3.690 -18.839 1.00 58.12 95 HIS A CA 1
ATOM 740 C C . HIS A 1 95 ? 16.918 -3.860 -18.100 1.00 58.12 95 HIS A C 1
ATOM 742 O O . HIS A 1 95 ? 17.688 -4.746 -18.448 1.00 58.12 95 HIS A O 1
ATOM 748 N N . ARG A 1 96 ? 17.185 -3.142 -16.996 1.00 53.38 96 ARG A N 1
ATOM 749 C CA . ARG A 1 96 ? 18.372 -3.355 -16.127 1.00 53.38 96 ARG A CA 1
ATOM 750 C C . ARG A 1 96 ? 18.326 -4.648 -15.298 1.00 53.38 96 ARG A C 1
ATOM 752 O O . ARG A 1 96 ? 19.031 -4.776 -14.305 1.00 53.38 96 ARG A O 1
ATOM 759 N N . VAL A 1 97 ? 17.452 -5.584 -15.654 1.00 52.09 97 VAL A N 1
ATOM 760 C CA . VAL A 1 97 ? 17.356 -6.909 -15.025 1.00 52.09 97 VAL A CA 1
ATOM 761 C C . VAL A 1 97 ? 18.134 -7.959 -15.839 1.00 52.09 97 VAL A C 1
ATOM 763 O O . VAL A 1 97 ? 18.328 -9.067 -15.353 1.00 52.09 97 VAL A O 1
ATOM 766 N N . ILE A 1 98 ? 18.598 -7.625 -17.053 1.00 48.81 98 ILE A N 1
ATOM 767 C CA . ILE A 1 98 ? 19.276 -8.560 -17.973 1.00 48.81 98 ILE A CA 1
ATOM 768 C C . ILE A 1 98 ? 20.713 -8.160 -18.374 1.00 48.81 98 ILE A C 1
ATOM 770 O O . ILE A 1 98 ? 21.226 -8.711 -19.344 1.00 48.81 98 ILE A O 1
ATOM 774 N N . GLU A 1 99 ? 21.374 -7.264 -17.633 1.00 40.62 99 GLU A N 1
ATOM 775 C CA . GLU A 1 99 ? 22.839 -7.062 -17.707 1.00 40.62 99 GLU A CA 1
ATOM 776 C C . GLU A 1 99 ? 23.522 -7.473 -16.401 1.00 40.62 99 GLU A C 1
ATOM 778 O O . GLU A 1 99 ? 22.990 -7.120 -15.321 1.00 40.62 99 GLU A O 1
#

pLDDT: mean 82.45, std 11.58, range [40.62, 94.5]

Radius of gyration: 17.76 Å; chains: 1; bounding box: 42×42×40 Å

Sequence (99 aa):
MQTHTKGLLLAISAYTIWGFFPLYFNLLVSVLPLEVVSQRVIWSLVCTLGIGLALGHAGRLKTALSNKHLTGWLLLSAILISINWLVYIWAVGQHRVIE

Secondary structure (DSSP, 8-state):
---HHHHHHHHHHHHHHHHHHHHHHHHTTTS-HHHHHHHHHHHHHHHHHHHHHHTTTHHHHHHHHH-HHHHHHHHHHHHHHHHHHHHHHHHHHTTTT--